Protein AF-A0A2I1HED1-F1 (afdb_monomer_lite)

Radius of gyration: 25.46 Å; chains: 1; bounding box: 48×38×62 Å

Organism: NCBI:txid588596

Structure (mmCIF, N/CA/C/O backbone):
data_AF-A0A2I1HED1-F1
#
_entry.id   AF-A0A2I1HED1-F1
#
loop_
_atom_site.group_PDB
_atom_site.id
_atom_site.type_symbol
_atom_site.label_atom_id
_atom_site.label_alt_id
_atom_site.label_comp_id
_atom_site.label_asym_id
_atom_site.label_entity_id
_atom_site.label_seq_id
_atom_site.pdbx_PDB_ins_code
_atom_site.Cartn_x
_atom_site.Cartn_y
_atom_site.Cartn_z
_atom_site.occupancy
_atom_site.B_iso_or_equiv
_atom_site.auth_seq_id
_atom_site.auth_comp_id
_atom_site.auth_asym_id
_atom_site.auth_atom_id
_atom_site.pdbx_PDB_model_num
ATOM 1 N N . MET A 1 1 ? -11.374 30.381 19.937 1.00 35.41 1 MET A N 1
ATOM 2 C CA . MET A 1 1 ? -12.468 29.824 20.763 1.00 35.41 1 MET A CA 1
ATOM 3 C C . MET A 1 1 ? -12.002 29.789 22.208 1.00 35.41 1 MET A C 1
ATOM 5 O O . MET A 1 1 ? -10.908 29.298 22.443 1.00 35.41 1 MET A O 1
ATOM 9 N N . ARG A 1 2 ? -12.760 30.351 23.156 1.00 46.41 2 ARG A N 1
ATOM 10 C CA . ARG A 1 2 ? -12.472 30.235 24.597 1.00 46.41 2 ARG A CA 1
ATOM 11 C C . ARG A 1 2 ? -13.517 29.286 25.180 1.00 46.41 2 ARG A C 1
ATOM 13 O O . ARG A 1 2 ? -14.701 29.582 25.069 1.00 46.41 2 ARG A O 1
ATOM 20 N N . LEU A 1 3 ? -13.081 28.148 25.715 1.00 49.91 3 LEU A N 1
ATOM 21 C CA . LEU A 1 3 ? -13.951 27.201 26.414 1.00 49.91 3 LEU A CA 1
ATOM 22 C C . LEU A 1 3 ? -14.318 27.808 27.771 1.00 49.91 3 LEU A C 1
ATOM 24 O O . LEU A 1 3 ? -13.440 28.106 28.581 1.00 49.91 3 LEU A O 1
ATOM 28 N N . LEU A 1 4 ? -15.609 28.071 27.966 1.00 56.25 4 LEU A N 1
ATOM 29 C CA . LEU A 1 4 ? -16.161 28.532 29.233 1.00 56.25 4 LEU A CA 1
ATOM 30 C C . LEU A 1 4 ? -16.182 27.343 30.196 1.00 56.25 4 LEU A C 1
ATOM 32 O O . LEU A 1 4 ? -16.783 26.314 29.909 1.00 56.25 4 LEU A O 1
ATOM 36 N N . HIS A 1 5 ? -15.486 27.492 31.317 1.00 54.19 5 HIS A N 1
ATOM 37 C CA . HIS A 1 5 ? -15.472 26.527 32.406 1.00 54.19 5 HIS A CA 1
ATOM 38 C C . HIS A 1 5 ? -16.826 26.578 33.126 1.00 54.19 5 HIS A C 1
ATOM 40 O O . HIS A 1 5 ? -17.071 27.486 33.918 1.00 54.19 5 HIS A O 1
ATOM 46 N N . ALA A 1 6 ? -17.712 25.629 32.825 1.00 55.78 6 ALA A N 1
ATOM 47 C CA . ALA A 1 6 ? -18.814 25.280 33.713 1.00 55.78 6 ALA A CA 1
ATOM 48 C C . ALA A 1 6 ? -18.245 24.313 34.761 1.00 55.78 6 ALA A C 1
ATOM 50 O O . ALA A 1 6 ? -17.670 23.283 34.417 1.00 55.78 6 ALA A O 1
ATOM 51 N N . VAL A 1 7 ? -18.276 24.728 36.026 1.00 55.00 7 VAL A N 1
ATOM 52 C CA . VAL A 1 7 ? -17.521 24.107 37.127 1.00 55.00 7 VAL A CA 1
ATOM 53 C C . VAL A 1 7 ? -18.185 22.834 37.667 1.00 55.00 7 VAL A C 1
ATOM 55 O O . VAL A 1 7 ? -17.497 22.051 38.303 1.00 55.00 7 VAL A O 1
ATOM 58 N N . ASP A 1 8 ? -19.449 22.553 37.339 1.00 59.44 8 ASP A N 1
ATOM 59 C CA . ASP A 1 8 ? -20.183 21.391 37.869 1.00 59.44 8 ASP A CA 1
ATOM 60 C C . ASP A 1 8 ? -21.149 20.794 36.831 1.00 59.44 8 ASP A C 1
ATOM 62 O O . ASP A 1 8 ? -22.340 20.624 37.088 1.00 59.44 8 ASP A O 1
ATOM 66 N N . ASP A 1 9 ? -20.649 20.516 35.626 1.00 62.41 9 ASP A N 1
ATOM 67 C CA . ASP A 1 9 ? -21.443 19.888 34.567 1.00 62.41 9 ASP A CA 1
ATOM 68 C C . ASP A 1 9 ? -21.005 18.419 34.392 1.00 62.41 9 ASP A C 1
ATOM 70 O O . ASP A 1 9 ? -19.804 18.185 34.202 1.00 62.41 9 ASP A O 1
ATOM 74 N N . PRO A 1 10 ? -21.898 17.405 34.459 1.00 62.25 10 PRO A N 1
ATOM 75 C CA . PRO A 1 10 ? -21.570 16.027 34.056 1.00 62.25 10 PRO A CA 1
ATOM 76 C C . PRO A 1 10 ? -20.894 15.960 32.677 1.00 62.25 10 PRO A C 1
ATOM 78 O O . PRO A 1 10 ? -20.050 15.086 32.445 1.00 62.25 10 PRO A O 1
ATOM 81 N N . ASP A 1 11 ? -21.179 16.940 31.822 1.00 70.38 11 ASP A N 1
ATOM 82 C CA . ASP A 1 11 ? -20.578 17.108 30.506 1.00 70.38 11 ASP A CA 1
ATOM 83 C C . ASP A 1 11 ? -19.066 17.378 30.579 1.00 70.38 11 ASP A C 1
ATOM 85 O O . ASP A 1 11 ? -18.319 16.922 29.716 1.00 70.38 11 ASP A O 1
ATOM 89 N N . ALA A 1 12 ? -18.558 18.026 31.635 1.00 77.69 12 ALA A N 1
ATOM 90 C CA . ALA A 1 12 ? -17.127 18.310 31.786 1.00 77.69 12 ALA A CA 1
ATOM 91 C C . ALA A 1 12 ? -16.296 17.026 31.959 1.00 77.69 12 ALA A C 1
ATOM 93 O O . ALA A 1 12 ? -15.205 16.898 31.395 1.00 77.69 12 ALA A O 1
ATOM 94 N N . ALA A 1 13 ? -16.827 16.046 32.695 1.00 82.69 13 ALA A N 1
ATOM 95 C CA . ALA A 1 13 ? -16.170 14.755 32.890 1.00 82.69 13 ALA A CA 1
ATOM 96 C C . ALA A 1 13 ? -16.166 13.915 31.603 1.00 82.69 13 ALA A C 1
ATOM 98 O O . ALA A 1 13 ? -15.208 13.183 31.332 1.00 82.69 13 ALA A O 1
ATOM 99 N N . GLU A 1 14 ? -17.223 14.009 30.797 1.00 86.31 14 GLU A N 1
ATOM 100 C CA . GLU A 1 14 ? -17.279 13.386 29.475 1.00 86.31 14 GLU A CA 1
ATOM 101 C C . GLU A 1 14 ? -16.298 14.052 28.505 1.00 86.31 14 GLU A C 1
ATOM 103 O O . GLU A 1 14 ? -15.530 13.371 27.821 1.00 86.31 14 GLU A O 1
ATOM 108 N N . GLN A 1 15 ? -16.235 15.381 28.521 1.00 86.38 15 GLN A N 1
ATOM 109 C CA . GLN A 1 15 ? -15.343 16.159 27.670 1.00 86.38 15 GLN A CA 1
ATOM 110 C C . GLN A 1 15 ? -13.867 15.881 27.983 1.00 86.38 15 GLN A C 1
ATOM 112 O O . GLN A 1 15 ? -13.055 15.725 27.069 1.00 86.38 15 GLN A O 1
ATOM 117 N N . GLU A 1 16 ? -13.512 15.731 29.262 1.00 87.94 16 GLU A N 1
ATOM 118 C CA . GLU A 1 16 ? -12.164 15.338 29.678 1.00 87.94 16 GLU A CA 1
ATOM 119 C C . GLU A 1 16 ? -11.811 13.917 29.208 1.00 87.94 16 GLU A C 1
ATOM 121 O O . GLU A 1 16 ? -10.705 13.675 28.710 1.00 87.94 16 GLU A O 1
ATOM 126 N N . LYS A 1 17 ? -12.750 12.967 29.320 1.00 88.38 17 LYS A N 1
ATOM 127 C CA . LYS A 1 17 ? -12.570 11.599 28.808 1.00 88.38 17 LYS A CA 1
ATOM 128 C C . LYS A 1 17 ? -12.359 11.596 27.296 1.00 88.38 17 LYS A C 1
ATOM 130 O O . LYS A 1 17 ? -11.443 10.921 26.821 1.00 88.38 17 LYS A O 1
ATOM 135 N N . PHE A 1 18 ? -13.149 12.371 26.558 1.00 87.25 18 PHE A N 1
ATOM 136 C CA . PHE A 1 18 ? -13.031 12.497 25.108 1.00 87.25 18 PHE A CA 1
ATOM 137 C C . PHE A 1 18 ? -11.693 13.127 24.691 1.00 87.25 18 PHE A C 1
ATOM 139 O O . PHE A 1 18 ? -10.997 12.588 23.831 1.00 87.25 18 PHE A O 1
ATOM 146 N N . ALA A 1 19 ? -11.264 14.202 25.360 1.00 90.69 19 ALA A N 1
ATOM 147 C CA . ALA A 1 19 ? -9.970 14.836 25.107 1.00 90.69 19 ALA A CA 1
ATOM 148 C C . ALA A 1 19 ? -8.793 13.876 25.362 1.00 90.69 19 ALA A C 1
ATOM 150 O O . ALA A 1 19 ? -7.869 13.782 24.553 1.00 90.69 19 ALA A O 1
ATOM 151 N N . LYS A 1 20 ? -8.842 13.103 26.454 1.00 91.12 20 LYS A N 1
ATOM 152 C CA . LYS A 1 20 ? -7.835 12.073 26.760 1.00 91.12 20 LYS A CA 1
ATOM 153 C C . LYS A 1 20 ? -7.813 10.950 25.726 1.00 91.12 20 LYS A C 1
ATOM 155 O O . LYS A 1 20 ? -6.739 10.438 25.419 1.00 91.12 20 LYS A O 1
ATOM 160 N N . TRP A 1 21 ? -8.970 10.550 25.202 1.00 89.00 21 TRP A N 1
ATOM 161 C CA . TRP A 1 21 ? -9.051 9.565 24.125 1.00 89.00 21 TRP A CA 1
ATOM 162 C C . TRP A 1 21 ? -8.406 10.094 22.836 1.00 89.00 21 TRP A C 1
ATOM 164 O O . TRP A 1 21 ? -7.539 9.419 22.286 1.00 89.00 21 TRP A O 1
ATOM 174 N N . LEU A 1 22 ? -8.721 11.328 22.427 1.00 87.44 22 LEU A N 1
ATOM 175 C CA . LEU A 1 22 ? -8.123 11.987 21.256 1.00 87.44 22 LEU A CA 1
ATOM 176 C C . LEU A 1 22 ? -6.592 12.048 21.327 1.00 87.44 22 LEU A C 1
ATOM 178 O O . LEU A 1 22 ? -5.918 11.747 20.344 1.00 87.44 22 LEU A O 1
ATOM 182 N N . LEU A 1 23 ? -6.032 12.391 22.491 1.00 89.50 23 LEU A N 1
ATOM 183 C CA . LEU A 1 23 ? -4.579 12.406 22.685 1.00 89.50 23 LEU A CA 1
ATOM 184 C C . LEU A 1 23 ? -3.970 11.016 22.487 1.00 89.50 23 LEU A C 1
ATOM 186 O O . LEU A 1 23 ? -2.981 10.878 21.777 1.00 89.50 23 LEU A O 1
ATOM 190 N N . LYS A 1 24 ? -4.598 9.972 23.038 1.00 85.69 24 LYS A N 1
ATOM 191 C CA . LYS A 1 24 ? -4.128 8.593 22.855 1.00 85.69 24 LYS A CA 1
ATOM 192 C C . LYS A 1 24 ? -4.196 8.141 21.392 1.00 85.69 24 LYS A C 1
ATOM 194 O O . LYS A 1 24 ? -3.336 7.363 20.984 1.00 85.69 24 LYS A O 1
ATOM 199 N N . VAL A 1 25 ? -5.182 8.609 20.615 1.00 83.25 25 VAL A N 1
ATOM 200 C CA . VAL A 1 25 ? -5.251 8.374 19.159 1.00 83.25 25 VAL A CA 1
ATOM 201 C C . VAL A 1 25 ? -4.075 9.053 18.456 1.00 83.25 25 VAL A C 1
ATOM 203 O O . VAL A 1 25 ? -3.345 8.390 17.726 1.00 83.25 25 VAL A O 1
ATOM 206 N N . GLY A 1 26 ? -3.851 10.347 18.707 1.00 79.88 26 GLY A N 1
ATOM 207 C CA . GLY A 1 26 ? -2.767 11.109 18.073 1.00 79.88 26 GLY A CA 1
ATOM 208 C C . GLY A 1 26 ? -1.363 10.614 18.436 1.00 79.88 26 GLY A C 1
ATOM 209 O O . GLY A 1 26 ? -0.459 10.660 17.610 1.00 79.88 26 GLY A O 1
ATOM 210 N N . GLU A 1 27 ? -1.182 10.089 19.647 1.00 87.56 27 GLU A N 1
ATOM 211 C CA . GLU A 1 27 ? 0.069 9.470 20.102 1.00 87.56 27 GLU A CA 1
ATOM 212 C C . GLU A 1 27 ? 0.267 8.034 19.579 1.00 87.56 27 GLU A C 1
ATOM 214 O O . GLU A 1 27 ? 1.278 7.409 19.897 1.00 87.56 27 GLU A O 1
ATOM 219 N N . GLY A 1 28 ? -0.699 7.468 18.841 1.00 77.25 28 GLY A N 1
ATOM 220 C CA . GLY A 1 28 ? -0.654 6.077 18.371 1.00 77.25 28 GLY A CA 1
ATOM 221 C C . GLY A 1 28 ? -0.732 5.035 19.495 1.00 77.25 28 GLY A C 1
ATOM 222 O O . GLY A 1 28 ? -0.376 3.876 19.298 1.00 77.25 28 GLY A O 1
ATOM 223 N N . ARG A 1 29 ? -1.176 5.434 20.696 1.00 78.94 29 ARG A N 1
ATOM 224 C CA . ARG A 1 29 ? -1.327 4.554 21.872 1.00 78.94 29 ARG A CA 1
ATOM 225 C C . ARG A 1 29 ? -2.628 3.760 21.854 1.00 78.94 29 ARG A C 1
ATOM 227 O O . ARG A 1 29 ? -2.772 2.815 22.627 1.00 78.94 29 ARG A O 1
ATOM 234 N N . ILE A 1 30 ? -3.580 4.157 21.013 1.00 72.56 30 ILE A N 1
ATOM 235 C CA . ILE A 1 30 ? -4.726 3.318 20.671 1.00 72.56 30 ILE A CA 1
ATOM 236 C C . ILE A 1 30 ? -4.302 2.476 19.468 1.00 72.56 30 ILE A C 1
ATOM 238 O O . ILE A 1 30 ? -4.039 3.060 18.416 1.00 72.56 30 ILE A O 1
ATOM 242 N N . PRO A 1 31 ? -4.202 1.140 19.605 1.00 65.44 31 PRO A N 1
ATOM 243 C CA . PRO A 1 31 ? -3.888 0.286 18.472 1.00 65.44 31 PRO A CA 1
ATOM 244 C C . PRO A 1 31 ? -4.932 0.536 17.386 1.00 65.44 31 PRO A C 1
ATOM 246 O O . PRO A 1 31 ? -6.134 0.452 17.643 1.00 65.44 31 PRO A O 1
ATOM 249 N N . THR A 1 32 ? -4.471 0.897 16.191 1.00 62.81 32 THR A N 1
ATOM 250 C CA . THR A 1 32 ? -5.300 1.062 14.997 1.00 62.81 32 THR A CA 1
ATOM 251 C C . THR A 1 32 ? -5.945 -0.280 14.691 1.00 62.81 32 THR A C 1
ATOM 253 O O . THR A 1 32 ? -5.301 -1.078 14.043 1.00 62.81 32 THR A O 1
ATOM 256 N N . VAL A 1 33 ? -7.127 -0.565 15.250 1.00 61.25 33 VAL A N 1
ATOM 257 C CA . VAL A 1 33 ? -7.966 -1.772 15.079 1.00 61.25 33 VAL A CA 1
ATOM 258 C C . VAL A 1 33 ? -7.356 -2.807 14.118 1.00 61.25 33 VAL A C 1
ATOM 260 O O . VAL A 1 33 ? -7.713 -2.861 12.949 1.00 61.25 33 VAL A O 1
ATOM 263 N N . ILE A 1 34 ? -6.382 -3.596 14.589 1.00 56.50 34 ILE A N 1
ATOM 264 C CA . ILE A 1 34 ? -5.653 -4.531 13.707 1.00 56.50 34 ILE A CA 1
ATOM 265 C C . ILE A 1 34 ? -6.382 -5.886 13.643 1.00 56.50 34 ILE A C 1
ATOM 267 O O . ILE A 1 34 ? -6.123 -6.684 12.753 1.00 56.50 34 ILE A O 1
ATOM 271 N N . ASN A 1 35 ? -7.324 -6.155 14.558 1.00 52.81 35 ASN A N 1
ATOM 272 C CA . ASN A 1 35 ? -7.782 -7.527 14.810 1.00 52.81 35 ASN A CA 1
ATOM 273 C C . ASN A 1 35 ? -9.283 -7.801 14.614 1.00 52.81 35 ASN A C 1
ATOM 275 O O . ASN A 1 35 ? -9.672 -8.955 14.748 1.00 52.81 35 ASN A O 1
ATOM 279 N N . GLU A 1 36 ? -10.133 -6.814 14.310 1.00 54.59 36 GLU A N 1
ATOM 280 C CA . GLU A 1 36 ? -11.596 -7.049 14.250 1.00 54.59 36 GLU A CA 1
ATOM 281 C C . GLU A 1 36 ? -12.248 -6.729 12.902 1.00 54.59 36 GLU A C 1
ATOM 283 O O . GLU A 1 36 ? -13.463 -6.846 12.761 1.00 54.59 36 GLU A O 1
ATOM 288 N N . LEU A 1 37 ? -11.465 -6.355 11.889 1.00 57.31 37 LEU A N 1
ATOM 289 C CA . LEU A 1 37 ? -12.032 -5.838 10.650 1.00 57.31 37 LEU A CA 1
ATOM 290 C C . LEU A 1 37 ? -11.252 -6.322 9.433 1.00 57.31 37 LEU A C 1
ATOM 292 O O . LEU A 1 37 ? -10.694 -5.539 8.674 1.00 57.31 37 LEU A O 1
ATOM 296 N N . GLU A 1 38 ? -11.275 -7.638 9.206 1.00 5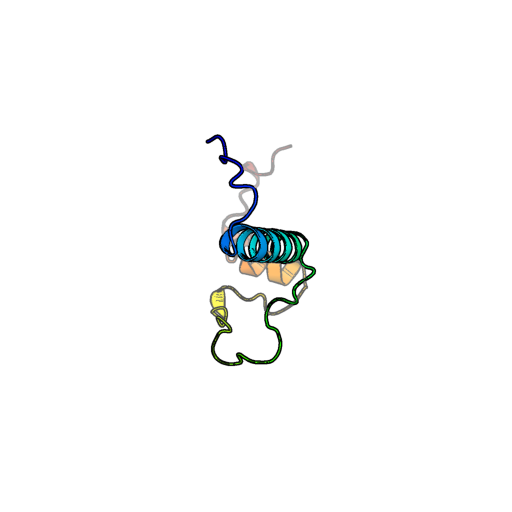5.47 38 GLU A N 1
ATOM 297 C CA . GLU A 1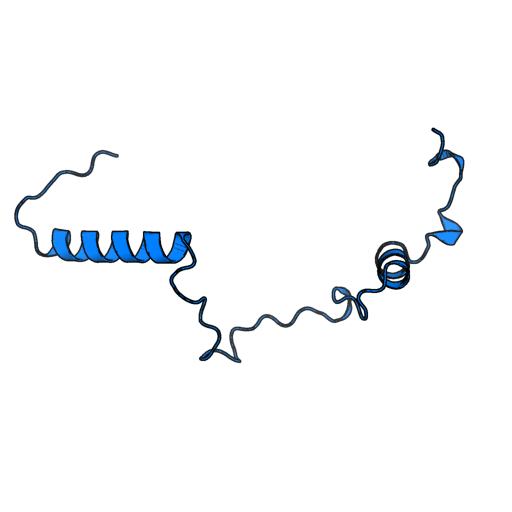 38 ? -10.890 -8.222 7.908 1.00 55.47 38 GLU A CA 1
ATOM 298 C C . GLU A 1 38 ? -11.629 -7.544 6.731 1.00 55.47 38 GLU A C 1
ATOM 300 O O . GLU A 1 38 ? -11.137 -7.553 5.607 1.00 55.47 38 GLU A O 1
ATOM 305 N N . ASN A 1 39 ? -12.773 -6.897 7.001 1.00 59.00 39 ASN A N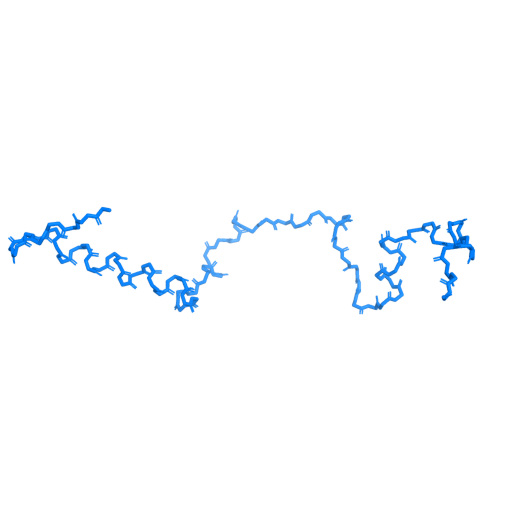 1
ATOM 306 C CA . ASN A 1 39 ? -13.593 -6.182 6.023 1.00 59.00 39 ASN A CA 1
ATOM 307 C C . ASN A 1 39 ? -13.269 -4.679 5.838 1.00 59.00 39 ASN A C 1
ATOM 309 O O . ASN A 1 39 ? -13.763 -4.112 4.868 1.00 59.00 39 ASN A O 1
ATOM 313 N N . ASP A 1 40 ? -12.445 -4.039 6.685 1.00 64.81 40 ASP A N 1
ATOM 314 C CA . ASP A 1 40 ? -12.025 -2.622 6.502 1.00 64.81 40 ASP A CA 1
ATOM 315 C C . ASP A 1 40 ? -10.595 -2.498 5.961 1.00 64.81 40 ASP A C 1
ATOM 317 O O . ASP A 1 40 ? -9.991 -1.422 5.954 1.00 64.81 40 ASP A 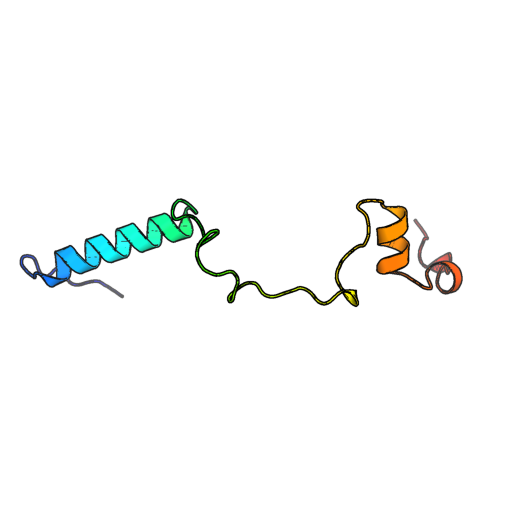O 1
ATOM 321 N N . VAL A 1 41 ? -10.022 -3.600 5.482 1.00 68.69 41 VAL A N 1
ATOM 322 C CA . VAL A 1 41 ? -8.726 -3.555 4.815 1.00 68.69 41 VAL A CA 1
ATOM 323 C C . VAL A 1 41 ? -8.943 -3.165 3.358 1.00 68.69 41 VAL A C 1
ATOM 325 O O . VAL A 1 41 ? -9.518 -3.912 2.568 1.00 68.69 41 VAL A O 1
ATOM 328 N N . ILE A 1 42 ? -8.441 -1.991 2.981 1.00 78.69 42 ILE A N 1
ATOM 329 C CA . ILE A 1 42 ? -8.353 -1.604 1.574 1.00 78.69 42 ILE A CA 1
ATOM 330 C C . ILE A 1 42 ? -7.244 -2.445 0.945 1.00 78.69 42 ILE A C 1
ATOM 332 O O . ILE A 1 42 ? -6.063 -2.260 1.244 1.00 78.69 42 ILE A O 1
ATOM 336 N N . GLN A 1 43 ? -7.622 -3.378 0.074 1.00 82.50 43 GLN A N 1
ATOM 337 C CA . GLN A 1 43 ? -6.652 -4.104 -0.735 1.00 82.50 43 GLN A CA 1
ATOM 338 C C . GLN A 1 43 ? -6.044 -3.148 -1.757 1.00 82.50 43 GLN A C 1
ATOM 340 O O . GLN A 1 43 ? -6.764 -2.523 -2.539 1.00 82.50 43 GLN A O 1
ATOM 345 N N . LEU A 1 44 ? -4.717 -3.031 -1.747 1.00 85.00 44 LEU A N 1
ATOM 346 C CA . LEU A 1 44 ? -4.027 -2.295 -2.793 1.00 85.00 44 LEU A CA 1
ATOM 347 C C . LEU A 1 44 ? -4.171 -3.062 -4.117 1.00 85.00 44 LEU A C 1
ATOM 349 O O . LEU A 1 44 ? -3.933 -4.272 -4.147 1.00 85.00 44 LEU A O 1
ATOM 353 N N . PRO A 1 45 ? -4.530 -2.376 -5.211 1.00 87.12 45 PRO A N 1
ATOM 354 C CA . PRO A 1 45 ? -4.455 -2.936 -6.551 1.00 87.12 45 PRO A CA 1
ATOM 355 C C . PRO A 1 45 ? -3.054 -3.483 -6.872 1.00 87.12 45 PRO A C 1
ATOM 357 O O . PRO A 1 45 ? -2.041 -2.884 -6.518 1.00 87.12 45 PRO A O 1
ATOM 360 N N . ASN A 1 46 ? -2.981 -4.632 -7.550 1.00 84.94 46 ASN A N 1
ATOM 361 C CA . ASN A 1 46 ? -1.702 -5.300 -7.834 1.00 84.94 46 ASN A CA 1
ATOM 362 C C . ASN A 1 46 ? -0.750 -4.464 -8.708 1.00 84.94 46 ASN A C 1
ATOM 364 O O . ASN A 1 46 ? 0.454 -4.683 -8.679 1.00 84.94 46 ASN A O 1
ATOM 368 N N . ASP A 1 47 ? -1.275 -3.519 -9.483 1.00 85.00 47 ASP A N 1
ATOM 369 C CA . ASP A 1 47 ? -0.516 -2.597 -10.331 1.00 85.00 47 ASP A CA 1
ATOM 370 C C . ASP A 1 47 ? 0.194 -1.486 -9.547 1.00 85.00 47 ASP A C 1
ATOM 372 O O . ASP A 1 47 ? 1.038 -0.811 -10.124 1.00 85.00 47 ASP A O 1
ATOM 376 N N . ILE A 1 48 ? -0.109 -1.305 -8.256 1.00 85.50 48 ILE A N 1
ATOM 377 C CA . ILE A 1 48 ? 0.607 -0.382 -7.357 1.00 85.50 48 ILE A CA 1
ATOM 378 C C . ILE A 1 48 ? 1.450 -1.106 -6.298 1.00 85.50 48 ILE A C 1
ATOM 380 O O . ILE A 1 48 ? 2.124 -0.463 -5.491 1.00 85.50 48 ILE A O 1
ATOM 384 N N . VAL A 1 49 ? 1.408 -2.440 -6.280 1.00 87.44 49 VAL A N 1
ATOM 385 C CA . VAL A 1 49 ? 2.158 -3.272 -5.338 1.00 87.44 49 VAL A CA 1
ATOM 386 C C . VAL A 1 49 ? 3.458 -3.725 -5.990 1.00 87.44 49 VAL A C 1
ATOM 388 O O . VAL A 1 49 ? 3.464 -4.373 -7.033 1.00 87.44 49 VAL A O 1
ATOM 391 N N . LEU A 1 50 ? 4.575 -3.421 -5.333 1.00 85.69 50 LEU A N 1
ATOM 392 C CA . LEU A 1 50 ? 5.882 -3.907 -5.756 1.00 85.69 50 LEU A CA 1
ATOM 393 C C . LEU A 1 50 ? 6.019 -5.409 -5.459 1.00 85.69 50 LEU A C 1
ATOM 395 O O . LEU A 1 50 ? 5.828 -5.818 -4.311 1.00 85.69 50 LEU A O 1
ATOM 399 N N . 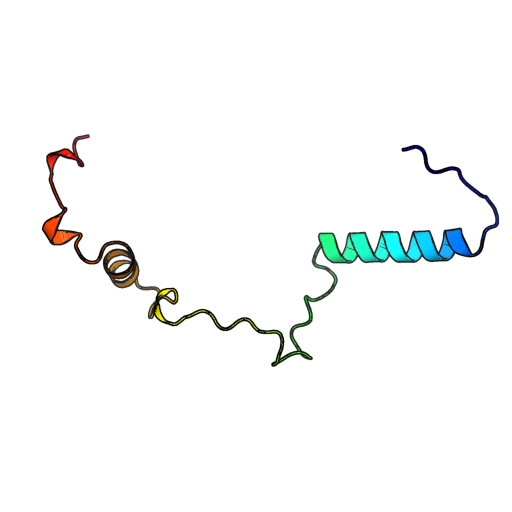PRO A 1 51 ? 6.379 -6.239 -6.456 1.00 78.00 51 PRO A N 1
ATOM 400 C CA . PRO A 1 51 ? 6.464 -7.690 -6.288 1.00 78.00 51 PRO A CA 1
ATOM 401 C C . PRO A 1 51 ? 7.662 -8.124 -5.432 1.00 78.00 51 PRO A C 1
ATOM 403 O O . PRO A 1 51 ? 7.674 -9.238 -4.909 1.00 78.00 51 PRO A O 1
ATOM 406 N N . SER A 1 52 ? 8.675 -7.267 -5.279 1.00 83.12 52 SER A N 1
ATOM 407 C CA . SER A 1 52 ? 9.861 -7.535 -4.472 1.00 83.12 52 SER A CA 1
ATOM 408 C C . SER A 1 52 ? 10.437 -6.240 -3.881 1.00 83.12 52 SER A C 1
ATOM 410 O O . SER A 1 52 ? 10.105 -5.138 -4.315 1.00 83.12 52 SER A O 1
ATOM 412 N N . GLN A 1 53 ? 11.321 -6.372 -2.886 1.00 82.44 53 GLN A N 1
ATOM 413 C CA . GLN A 1 53 ? 12.098 -5.251 -2.334 1.00 82.44 53 GLN A CA 1
ATOM 414 C C . GLN A 1 53 ? 13.427 -5.022 -3.080 1.00 82.44 53 GLN A C 1
ATOM 416 O O . GLN A 1 53 ? 14.328 -4.368 -2.557 1.00 82.44 53 GLN A O 1
ATOM 421 N N . ASN A 1 54 ? 13.587 -5.586 -4.280 1.00 88.38 54 ASN A N 1
ATOM 422 C CA . ASN A 1 54 ? 14.760 -5.349 -5.108 1.00 88.38 54 ASN A CA 1
ATOM 423 C C . ASN A 1 54 ? 14.672 -3.958 -5.756 1.00 88.38 54 ASN A C 1
ATOM 425 O O . ASN A 1 54 ? 13.647 -3.584 -6.327 1.00 88.38 54 ASN A O 1
ATOM 429 N N . ILE A 1 55 ? 15.764 -3.196 -5.683 1.00 87.12 55 ILE A N 1
ATOM 430 C CA . ILE A 1 55 ? 15.864 -1.874 -6.301 1.00 87.12 55 ILE A CA 1
ATOM 431 C C . ILE A 1 55 ? 15.703 -1.931 -7.823 1.00 87.12 55 ILE A C 1
ATOM 433 O O . ILE A 1 55 ? 15.100 -1.029 -8.397 1.00 87.12 55 ILE A O 1
ATOM 437 N N . ASP A 1 56 ? 16.174 -3.000 -8.465 1.00 85.94 56 ASP A N 1
ATOM 438 C CA . ASP A 1 56 ? 16.022 -3.180 -9.905 1.00 85.94 56 ASP A CA 1
ATOM 439 C C . ASP A 1 56 ? 14.538 -3.305 -10.260 1.00 85.94 56 ASP A C 1
ATOM 441 O O . ASP A 1 56 ? 14.062 -2.615 -11.158 1.00 85.94 56 ASP A O 1
ATOM 445 N N . ASP A 1 57 ? 13.776 -4.100 -9.507 1.00 86.06 57 ASP A N 1
ATOM 446 C CA . ASP A 1 57 ? 12.335 -4.263 -9.726 1.00 86.06 57 ASP A CA 1
ATOM 447 C C . ASP A 1 57 ? 11.579 -2.950 -9.485 1.00 86.06 57 ASP A C 1
ATOM 449 O O . ASP A 1 57 ? 10.661 -2.629 -10.237 1.00 86.06 57 ASP A O 1
ATOM 453 N N . LEU A 1 58 ? 12.001 -2.145 -8.502 1.00 87.06 58 LEU A N 1
ATOM 454 C CA . LEU A 1 58 ? 11.461 -0.801 -8.282 1.00 87.06 58 LEU A CA 1
ATOM 455 C C . LEU A 1 58 ? 11.715 0.122 -9.475 1.00 87.06 58 LEU A C 1
ATOM 457 O O . LEU A 1 58 ? 10.806 0.825 -9.916 1.00 87.06 58 LEU A O 1
ATOM 461 N N . ILE A 1 59 ? 12.936 0.122 -10.007 1.00 85.56 59 ILE A N 1
ATOM 462 C CA . ILE A 1 59 ? 13.298 0.957 -11.154 1.00 85.56 59 ILE A CA 1
ATOM 463 C C . ILE A 1 59 ? 12.469 0.563 -12.380 1.00 85.56 59 ILE A C 1
ATOM 465 O O . ILE A 1 59 ? 11.898 1.443 -13.020 1.00 85.56 59 ILE A O 1
ATOM 469 N N . HIS A 1 60 ? 12.344 -0.733 -12.678 1.00 85.56 60 HIS A N 1
ATOM 470 C CA . HIS A 1 60 ? 11.540 -1.215 -13.808 1.00 85.56 60 HIS A CA 1
ATOM 471 C C . HIS A 1 60 ? 10.041 -0.962 -13.610 1.00 85.56 60 HIS A C 1
ATOM 473 O O . HIS A 1 60 ? 9.337 -0.677 -14.575 1.00 85.56 60 HIS A O 1
ATOM 479 N N . PHE A 1 61 ? 9.553 -1.036 -12.372 1.00 86.00 61 PHE A N 1
ATOM 480 C CA . PHE A 1 61 ? 8.163 -0.751 -12.035 1.00 86.00 61 PHE A CA 1
ATOM 481 C C . PHE A 1 61 ? 7.808 0.732 -12.237 1.00 86.00 61 PHE A C 1
ATOM 483 O O . PHE A 1 61 ? 6.782 1.046 -12.835 1.00 86.00 61 PHE A O 1
ATOM 490 N N . VAL A 1 62 ? 8.661 1.653 -11.773 1.00 85.06 62 VAL A N 1
ATOM 491 C CA . VAL A 1 62 ? 8.419 3.106 -11.881 1.00 85.06 62 VAL A CA 1
ATOM 492 C C . VAL A 1 62 ? 8.747 3.636 -13.281 1.00 85.06 62 VAL A C 1
ATOM 494 O O . VAL A 1 62 ? 8.086 4.553 -13.771 1.00 85.06 62 VAL A O 1
ATOM 497 N N . TYR A 1 63 ? 9.752 3.059 -13.940 1.00 86.50 63 TYR A N 1
ATOM 4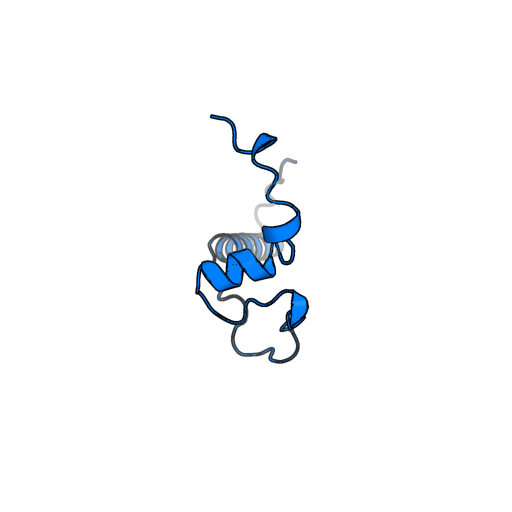98 C CA . TYR A 1 63 ? 10.251 3.485 -15.246 1.00 86.50 63 TYR A CA 1
ATOM 499 C C . TYR A 1 63 ? 10.355 2.292 -16.216 1.00 86.50 63 TYR A C 1
ATOM 501 O O . TYR A 1 63 ? 11.463 1.882 -16.572 1.00 86.50 63 TYR A O 1
ATOM 509 N N . PRO A 1 64 ? 9.225 1.744 -16.700 1.00 82.94 64 PRO A N 1
ATOM 510 C CA . PRO A 1 64 ? 9.223 0.569 -17.581 1.00 82.94 64 PRO A CA 1
ATOM 511 C C . PRO A 1 64 ? 9.997 0.800 -18.886 1.00 82.94 64 PRO A C 1
ATOM 513 O O . PRO A 1 64 ? 10.660 -0.101 -19.394 1.00 82.94 64 PRO A O 1
ATOM 516 N N . ASP A 1 65 ? 9.990 2.041 -19.374 1.00 84.06 65 ASP A N 1
ATOM 517 C CA . ASP A 1 65 ? 10.671 2.458 -20.599 1.00 84.06 65 ASP A CA 1
ATOM 518 C C . ASP A 1 65 ? 11.962 3.236 -20.310 1.00 84.06 65 ASP A C 1
ATOM 520 O O . ASP A 1 65 ? 12.369 4.091 -21.104 1.00 84.06 65 ASP A O 1
ATOM 524 N N . LEU A 1 66 ? 12.612 2.990 -19.164 1.00 80.50 66 LEU A N 1
ATOM 525 C CA . LEU A 1 66 ? 13.839 3.702 -18.802 1.00 80.50 66 LEU A CA 1
ATOM 526 C C . LEU A 1 66 ? 14.890 3.573 -19.905 1.00 80.50 66 LEU A C 1
ATOM 528 O O . LEU A 1 66 ? 15.504 4.565 -20.273 1.00 80.50 66 LEU A O 1
ATOM 532 N N . SER A 1 67 ? 15.062 2.386 -20.486 1.00 75.75 67 SER A N 1
ATOM 533 C CA . SER A 1 67 ? 16.014 2.143 -21.578 1.00 75.75 67 SER A CA 1
ATOM 534 C C . SER A 1 67 ? 15.706 2.944 -22.850 1.00 75.75 67 SER A C 1
ATOM 536 O O . SER A 1 67 ? 16.630 3.356 -23.547 1.00 75.75 67 SER A O 1
ATOM 538 N N . ILE A 1 68 ? 14.428 3.213 -23.133 1.00 75.12 68 ILE A N 1
ATOM 539 C CA . ILE A 1 68 ? 13.974 3.981 -24.303 1.00 75.12 68 ILE A CA 1
ATOM 540 C C . ILE A 1 68 ? 14.138 5.484 -24.051 1.00 75.12 68 ILE A C 1
ATOM 542 O O . ILE A 1 68 ? 14.550 6.232 -24.937 1.00 75.12 68 ILE A O 1
ATOM 546 N N . ASN A 1 69 ? 13.847 5.923 -22.826 1.00 69.56 69 ASN A N 1
ATOM 547 C CA . ASN A 1 69 ? 13.847 7.329 -22.429 1.00 69.56 69 ASN A CA 1
ATOM 548 C C . ASN A 1 69 ? 15.145 7.773 -21.739 1.00 69.56 69 ASN A C 1
ATOM 550 O O . ASN A 1 69 ? 15.236 8.918 -21.292 1.00 69.56 69 ASN A O 1
ATOM 554 N N . SER A 1 70 ? 16.161 6.904 -21.684 1.00 69.25 70 SER A N 1
ATOM 555 C CA . SER A 1 70 ? 17.509 7.216 -21.192 1.00 69.25 70 SER A CA 1
ATOM 556 C C . SER A 1 70 ? 18.219 8.117 -22.193 1.00 69.25 70 SER A C 1
ATOM 558 O O . SER A 1 70 ? 19.138 7.716 -22.904 1.00 69.25 70 SER A O 1
ATOM 560 N N . ASN A 1 71 ? 17.764 9.360 -22.291 1.00 72.12 71 ASN A N 1
ATOM 561 C CA . ASN A 1 71 ? 18.454 10.377 -23.049 1.00 72.12 71 ASN A CA 1
ATOM 562 C C . ASN A 1 71 ? 19.562 10.951 -22.151 1.00 72.12 71 ASN A C 1
ATOM 564 O O . ASN A 1 71 ? 19.258 11.633 -21.167 1.00 72.12 71 ASN A O 1
ATOM 568 N N . PRO A 1 72 ? 20.845 10.723 -22.485 1.00 70.81 72 PRO A N 1
ATOM 569 C CA . PRO A 1 72 ? 21.971 11.153 -21.657 1.00 70.81 72 PRO A CA 1
ATOM 570 C C . PRO A 1 72 ? 22.036 12.677 -21.482 1.00 70.81 72 PRO A C 1
ATOM 572 O O . PRO A 1 72 ? 22.696 13.160 -20.570 1.00 70.81 72 PRO A O 1
ATOM 575 N N . LYS A 1 73 ? 21.301 13.452 -22.295 1.00 72.88 73 LYS A N 1
ATOM 576 C CA . LYS A 1 73 ? 21.142 14.905 -22.124 1.00 72.88 73 LYS A CA 1
ATOM 577 C C . LYS A 1 73 ? 20.425 15.317 -20.836 1.00 72.88 73 LYS A C 1
ATOM 579 O O . LYS A 1 73 ? 20.462 16.496 -20.512 1.00 72.88 73 LYS A O 1
ATOM 584 N N . TYR A 1 74 ? 19.747 14.405 -20.143 1.00 65.50 74 TYR A N 1
ATOM 585 C CA . TYR A 1 74 ? 19.124 14.685 -18.843 1.00 65.50 74 TYR A CA 1
ATOM 586 C C . TYR A 1 74 ? 19.999 14.256 -17.656 1.00 65.50 74 TYR A C 1
ATOM 588 O O . TYR A 1 74 ? 19.633 14.518 -16.517 1.00 65.50 74 TYR A O 1
ATOM 596 N N . LEU A 1 75 ? 21.146 13.617 -17.918 1.00 65.56 75 LEU A N 1
ATOM 597 C CA . LEU A 1 75 ? 22.102 13.131 -16.914 1.00 65.56 75 LEU A CA 1
ATOM 598 C C . LEU A 1 75 ? 23.399 13.957 -16.918 1.00 65.56 75 LEU A C 1
ATOM 600 O O . LEU A 1 75 ? 24.469 13.439 -16.608 1.00 65.56 75 LEU A O 1
ATOM 604 N N . VAL A 1 76 ? 23.317 15.220 -17.343 1.00 60.34 76 VAL A N 1
ATOM 605 C CA . VAL A 1 76 ? 24.469 16.129 -17.351 1.00 60.34 76 VAL A CA 1
ATOM 606 C C . VAL A 1 76 ? 24.667 16.660 -15.935 1.00 60.34 76 VAL A C 1
ATOM 608 O O . VAL A 1 76 ? 23.723 17.190 -15.350 1.00 60.34 76 VAL A O 1
ATOM 611 N N . GLU A 1 77 ? 25.875 16.464 -15.412 1.00 58.59 77 GLU A N 1
ATOM 612 C CA . GLU A 1 77 ? 26.345 16.969 -14.115 1.00 58.59 77 GLU A CA 1
ATOM 613 C C . GLU A 1 77 ? 26.512 18.498 -14.114 1.00 58.59 77 GLU A C 1
ATOM 615 O O . GLU A 1 77 ? 26.948 19.050 -15.156 1.00 58.59 77 GLU A O 1
#

Secondary structure (DSSP, 8-state):
------TT-HHHHHHHHHHHHHHHHHTT-S----SS-TTS--PPPTTSS-S-S-HHHHHHHH-TTHHHH--GGGS--

Sequence (77 aa):
MRLLHAVDDPDAAEQEKFAKWLLKVGEGRIPTVINELENDVIQLPNDIVLPSQNIDDLIHFVYPDLSINSNPKYLVE

Foldseek 3Di:
DDDDDPPDDPVVVVVVVVVVVVVCVVVCVPPPPPDDPPPPDDDDDPLPDQPDPDPVSVCCSVCVCCVVVVDCVVVDD

pLDDT: mean 74.64, std 13.21, range [35.41, 91.12]